Protein AF-A0A538P7Y3-F1 (afdb_monomer_lite)

Sequence (94 aa):
MARVTERRGACHYLGESQEVEVQKAERMVREQLTRRGWTEAELKHRTKSDRHKARIALRLRQQTTMTMEWISRRLHMGTANTLKNTLRLVESRD

Structure (mmCIF, N/CA/C/O backbone):
data_AF-A0A538P7Y3-F1
#
_entry.id   AF-A0A538P7Y3-F1
#
loop_
_atom_site.group_PDB
_atom_site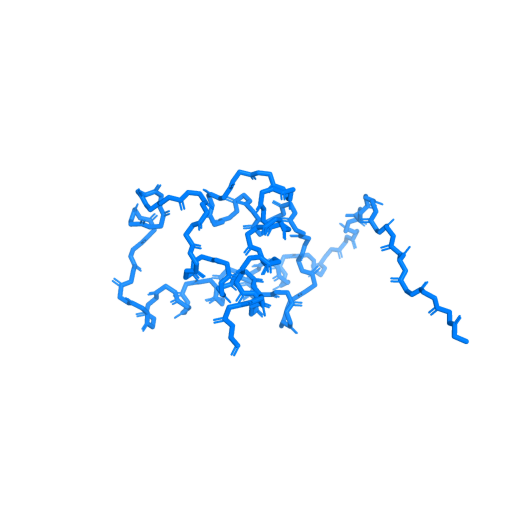.id
_atom_site.type_symbol
_atom_site.label_atom_id
_atom_site.label_alt_id
_atom_site.label_comp_id
_atom_site.label_asym_id
_atom_site.label_entity_id
_atom_site.label_seq_id
_atom_site.pdbx_PDB_ins_code
_atom_site.Cartn_x
_atom_site.Cartn_y
_atom_site.Cartn_z
_atom_site.occupancy
_atom_site.B_iso_or_equiv
_atom_site.auth_seq_id
_atom_site.auth_comp_id
_atom_site.auth_asym_id
_atom_site.auth_atom_id
_atom_site.pdbx_PDB_model_num
ATOM 1 N N . MET A 1 1 ? -0.953 -28.624 -20.717 1.00 35.16 1 MET A N 1
ATOM 2 C CA . MET A 1 1 ? -0.950 -27.827 -19.470 1.00 35.16 1 MET A CA 1
ATOM 3 C C . MET A 1 1 ? 0.462 -27.318 -19.218 1.00 35.16 1 MET A C 1
ATOM 5 O O . MET A 1 1 ? 1.326 -28.133 -18.933 1.00 35.16 1 MET A O 1
ATOM 9 N N . ALA A 1 2 ? 0.726 -26.018 -19.378 1.00 30.73 2 ALA A N 1
ATOM 10 C CA . ALA A 1 2 ? 2.058 -25.447 -19.163 1.00 30.73 2 ALA A CA 1
ATOM 11 C C . ALA A 1 2 ? 2.007 -24.426 -18.019 1.00 30.73 2 ALA A C 1
ATOM 13 O O . ALA A 1 2 ? 1.277 -23.439 -18.080 1.00 30.73 2 ALA A O 1
ATOM 14 N N . ARG A 1 3 ? 2.750 -24.721 -16.946 1.00 30.55 3 ARG A N 1
ATOM 15 C CA . ARG A 1 3 ? 2.908 -23.882 -15.753 1.00 30.55 3 ARG A CA 1
ATOM 16 C C . ARG A 1 3 ? 3.499 -22.527 -16.142 1.00 30.55 3 ARG A C 1
ATOM 18 O O . ARG A 1 3 ? 4.661 -22.442 -16.524 1.00 30.55 3 ARG A O 1
ATOM 25 N N . VAL A 1 4 ? 2.721 -21.468 -15.949 1.00 35.16 4 VAL A N 1
ATOM 26 C CA . VAL A 1 4 ? 3.211 -20.089 -15.958 1.00 35.16 4 VAL A CA 1
ATOM 27 C C . VAL A 1 4 ? 4.006 -19.869 -14.669 1.00 35.16 4 VAL A C 1
ATOM 29 O O . VAL A 1 4 ? 3.455 -19.677 -13.589 1.00 35.16 4 VAL A O 1
ATOM 32 N N . THR A 1 5 ? 5.330 -19.955 -14.742 1.00 36.84 5 THR A N 1
ATOM 33 C CA . THR A 1 5 ? 6.222 -19.431 -13.697 1.00 36.84 5 THR A CA 1
ATOM 34 C C . THR A 1 5 ? 7.345 -18.672 -14.374 1.00 36.84 5 THR A C 1
ATOM 36 O O . THR A 1 5 ? 8.485 -19.118 -14.450 1.00 36.84 5 THR A O 1
ATOM 39 N N . GLU A 1 6 ? 7.007 -17.490 -14.875 1.00 35.97 6 GLU A N 1
ATOM 40 C CA . GLU A 1 6 ? 8.011 -16.524 -15.285 1.00 35.97 6 GLU A CA 1
ATOM 41 C C . GLU A 1 6 ? 8.474 -15.787 -14.023 1.00 35.97 6 GLU A C 1
ATOM 43 O O . GLU A 1 6 ? 7.834 -14.859 -13.518 1.00 35.97 6 GLU A O 1
ATOM 48 N N . ARG A 1 7 ? 9.585 -16.257 -13.445 1.00 41.94 7 ARG A N 1
ATOM 49 C CA . ARG A 1 7 ? 10.357 -15.486 -12.467 1.00 41.94 7 ARG A CA 1
ATOM 50 C C . ARG A 1 7 ? 10.930 -14.268 -13.195 1.00 41.94 7 ARG A C 1
ATOM 52 O O . ARG A 1 7 ? 12.065 -14.299 -13.650 1.00 41.94 7 ARG A O 1
ATOM 59 N N . ARG A 1 8 ? 10.159 -13.180 -13.270 1.00 41.56 8 ARG A N 1
ATOM 60 C CA . ARG A 1 8 ? 10.657 -11.844 -13.637 1.00 41.56 8 ARG A CA 1
ATOM 61 C C . ARG A 1 8 ? 11.510 -11.290 -12.493 1.00 41.56 8 ARG A C 1
ATOM 63 O O . ARG A 1 8 ? 11.055 -10.483 -11.683 1.00 41.56 8 ARG A O 1
ATOM 70 N N . GLY A 1 9 ? 12.716 -11.833 -12.350 1.00 41.72 9 GLY A N 1
ATOM 71 C CA . GLY A 1 9 ? 13.793 -11.211 -11.591 1.00 41.72 9 GLY A CA 1
ATOM 72 C C . GLY A 1 9 ? 14.389 -10.084 -12.430 1.00 41.72 9 GLY A C 1
ATOM 73 O O . GLY A 1 9 ? 14.624 -10.279 -13.613 1.00 41.72 9 GLY A O 1
ATOM 74 N N . ALA A 1 10 ? 14.603 -8.921 -11.816 1.00 49.25 10 ALA A N 1
ATOM 75 C CA . ALA A 1 10 ? 15.268 -7.756 -12.407 1.00 49.25 10 ALA A CA 1
ATOM 76 C C . ALA A 1 10 ? 14.561 -7.115 -13.622 1.00 49.25 10 ALA A C 1
ATOM 78 O O . ALA A 1 10 ? 15.070 -7.118 -14.737 1.00 49.25 10 ALA A O 1
ATOM 79 N N . CYS A 1 11 ? 13.409 -6.471 -13.407 1.00 43.16 11 CYS A N 1
ATOM 80 C CA . CYS A 1 11 ? 12.902 -5.509 -14.391 1.00 43.16 11 CYS A CA 1
ATOM 81 C C . CYS A 1 11 ? 13.634 -4.174 -14.206 1.00 43.16 11 CYS A C 1
ATOM 83 O O . CYS A 1 11 ? 13.240 -3.343 -13.388 1.00 43.16 11 CYS A O 1
ATOM 85 N N . HIS A 1 12 ? 14.718 -4.009 -14.958 1.00 50.19 12 HIS A N 1
ATOM 86 C CA . HIS A 1 12 ? 15.322 -2.724 -15.286 1.00 50.19 12 HIS A CA 1
ATOM 87 C C . HIS A 1 12 ? 14.275 -1.916 -16.085 1.00 50.19 12 HIS A C 1
ATOM 89 O O . HIS A 1 12 ? 14.089 -2.152 -17.276 1.00 50.19 12 HIS A O 1
ATOM 95 N N . TYR A 1 13 ? 13.500 -1.052 -15.417 1.00 50.19 13 TYR A N 1
ATOM 96 C CA . TYR A 1 13 ? 12.527 -0.163 -16.070 1.00 50.19 13 TYR A CA 1
ATOM 97 C C . TYR A 1 13 ? 13.295 0.989 -16.730 1.00 50.19 13 TYR A C 1
ATOM 99 O O . TYR A 1 13 ? 13.745 1.902 -16.046 1.00 50.19 13 TYR A O 1
ATOM 107 N N . LEU A 1 14 ? 13.505 0.903 -18.044 1.00 42.09 14 LEU A N 1
ATOM 108 C CA . LEU A 1 14 ? 14.194 1.912 -18.852 1.00 42.09 14 LEU A CA 1
ATOM 109 C C . LEU A 1 14 ? 13.215 2.975 -19.368 1.00 42.09 14 LEU A C 1
ATOM 111 O O . LEU A 1 14 ? 12.269 2.634 -20.070 1.00 42.09 14 LEU A O 1
ATOM 115 N N . GLY A 1 15 ? 13.535 4.241 -19.076 1.00 48.38 15 GLY A N 1
ATOM 116 C CA . GLY A 1 15 ? 13.271 5.410 -19.926 1.00 48.38 15 GLY A CA 1
ATOM 117 C C . GLY A 1 15 ? 11.880 6.040 -19.831 1.00 48.38 15 GLY A C 1
ATOM 118 O O . GLY A 1 15 ? 10.906 5.411 -20.227 1.00 48.38 15 GLY A O 1
ATOM 119 N N . GLU A 1 16 ? 11.832 7.302 -19.371 1.00 49.50 16 GLU A N 1
ATOM 120 C CA . GLU A 1 16 ? 10.804 8.361 -19.559 1.00 49.50 16 GLU A CA 1
ATOM 121 C C . GLU A 1 16 ? 9.349 8.047 -19.116 1.00 49.50 16 GLU A C 1
ATOM 123 O O . GLU A 1 16 ? 8.693 8.843 -18.450 1.00 49.50 16 GLU A O 1
ATOM 128 N N . SER A 1 17 ? 8.831 6.851 -19.390 1.00 57.69 17 SER A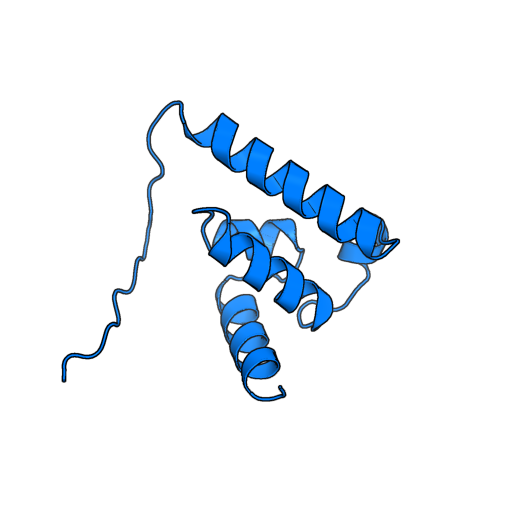 N 1
ATOM 129 C CA . SER A 1 17 ? 7.505 6.368 -18.973 1.00 57.69 17 SER A CA 1
ATOM 130 C C . SER A 1 17 ? 7.431 6.006 -17.481 1.00 57.69 17 SER A C 1
ATOM 132 O O . SER A 1 17 ? 6.341 5.820 -16.933 1.00 57.69 17 SER A O 1
ATOM 134 N N . GLN A 1 18 ? 8.582 5.911 -16.804 1.00 58.59 18 GLN A N 1
ATOM 135 C CA . GLN A 1 18 ? 8.677 5.540 -15.391 1.00 58.59 18 GLN A CA 1
ATOM 136 C C . GLN A 1 18 ? 8.013 6.576 -14.484 1.00 58.59 18 GLN A C 1
ATOM 138 O O . GLN A 1 18 ? 7.289 6.209 -13.560 1.00 58.59 18 GLN A O 1
ATOM 143 N N . GLU A 1 19 ? 8.231 7.862 -14.746 1.00 62.25 19 GLU A N 1
ATOM 144 C CA . GLU A 1 19 ? 7.686 8.931 -13.911 1.00 62.25 19 GLU A CA 1
ATOM 145 C C . GLU A 1 19 ? 6.160 8.957 -13.972 1.00 62.25 19 GLU A C 1
ATOM 147 O O . GLU A 1 19 ? 5.504 9.167 -12.954 1.00 62.25 19 GLU A O 1
ATOM 152 N N . VAL A 1 20 ? 5.577 8.668 -15.136 1.00 77.50 20 VAL A N 1
ATOM 153 C CA . VAL A 1 20 ? 4.120 8.629 -15.313 1.00 77.50 20 VAL A CA 1
ATOM 154 C C . VAL A 1 20 ? 3.513 7.423 -14.596 1.00 77.50 20 VAL A C 1
ATOM 156 O O . VAL A 1 20 ? 2.515 7.561 -13.883 1.00 77.50 20 VAL A O 1
ATOM 159 N N . GLU A 1 21 ? 4.116 6.237 -14.723 1.00 78.50 21 GLU A N 1
ATOM 160 C CA . GLU A 1 21 ? 3.610 5.043 -14.039 1.00 78.50 21 GLU A CA 1
ATOM 161 C C . GLU A 1 21 ? 3.795 5.107 -12.519 1.00 78.50 21 GLU A C 1
ATOM 163 O O . GLU A 1 21 ? 2.889 4.714 -11.779 1.00 78.50 21 GLU A O 1
ATOM 168 N N . VAL A 1 22 ? 4.925 5.633 -12.035 1.00 82.69 22 VAL A N 1
ATOM 169 C CA . VAL A 1 22 ? 5.159 5.832 -10.598 1.00 82.69 22 VAL A CA 1
ATOM 170 C C . VAL A 1 22 ? 4.163 6.847 -10.044 1.00 82.69 22 VAL A C 1
ATOM 172 O O . VAL A 1 22 ? 3.515 6.552 -9.043 1.00 82.69 22 VAL A O 1
ATOM 175 N N . GLN A 1 23 ? 3.948 7.984 -10.714 1.00 86.38 23 GLN A N 1
ATOM 176 C CA . GLN A 1 23 ? 2.949 8.972 -10.288 1.00 86.38 23 GLN A CA 1
ATOM 177 C C . GLN A 1 23 ? 1.531 8.391 -10.270 1.00 86.38 23 GLN A C 1
ATOM 179 O O . GLN A 1 23 ? 0.774 8.624 -9.325 1.00 86.38 23 GLN A O 1
ATOM 184 N N . LYS A 1 24 ? 1.170 7.581 -11.273 1.00 87.31 24 LYS A N 1
ATOM 185 C CA . LYS A 1 24 ? -0.116 6.872 -11.300 1.00 87.31 24 LYS A CA 1
ATOM 186 C C . LYS A 1 24 ? -0.245 5.902 -10.124 1.00 87.31 24 LYS A C 1
ATOM 188 O O . LYS A 1 24 ? -1.288 5.869 -9.468 1.00 87.31 24 LYS A O 1
ATOM 193 N N . ALA A 1 25 ? 0.803 5.133 -9.836 1.00 88.88 25 ALA A N 1
ATOM 194 C CA . ALA A 1 25 ? 0.819 4.199 -8.717 1.00 88.88 25 ALA A CA 1
ATOM 195 C C . ALA A 1 25 ? 0.740 4.923 -7.367 1.00 88.88 25 ALA A C 1
ATOM 197 O O . ALA A 1 25 ? -0.022 4.513 -6.492 1.00 88.88 25 ALA A O 1
ATOM 198 N N . GLU A 1 26 ? 1.464 6.027 -7.201 1.00 90.50 26 GLU A N 1
ATOM 199 C CA . GLU A 1 26 ? 1.408 6.859 -6.001 1.00 90.50 26 GLU A CA 1
ATOM 200 C C . GLU A 1 26 ? 0.032 7.487 -5.791 1.00 90.50 26 GLU A C 1
ATOM 202 O O . GLU A 1 26 ? -0.504 7.431 -4.681 1.00 90.50 26 GLU A O 1
ATOM 207 N N . ARG A 1 27 ? -0.576 8.031 -6.851 1.00 91.12 27 ARG A N 1
ATOM 208 C CA . ARG A 1 27 ? -1.948 8.547 -6.803 1.00 91.12 27 ARG A CA 1
ATOM 209 C C . ARG A 1 27 ? -2.911 7.458 -6.343 1.00 91.12 27 ARG A C 1
ATOM 211 O O . ARG A 1 27 ? -3.678 7.680 -5.411 1.00 91.12 27 ARG A O 1
ATOM 218 N N . MET A 1 28 ? -2.797 6.261 -6.912 1.00 91.00 28 MET A N 1
ATOM 219 C CA . MET A 1 28 ? -3.633 5.130 -6.529 1.00 91.00 28 MET A CA 1
ATOM 220 C C . MET A 1 28 ? -3.427 4.716 -5.071 1.00 91.00 28 MET A C 1
ATOM 222 O O . MET A 1 28 ? -4.409 4.447 -4.380 1.00 91.00 28 MET A O 1
ATOM 226 N N . VAL A 1 29 ? -2.181 4.682 -4.579 1.00 90.44 29 VAL A N 1
ATOM 227 C CA . VAL A 1 29 ? -1.890 4.430 -3.157 1.00 90.44 29 VAL A CA 1
ATOM 228 C C . VAL A 1 29 ? -2.631 5.448 -2.299 1.00 90.44 29 VAL A C 1
ATOM 230 O O . VAL A 1 29 ? -3.392 5.045 -1.423 1.00 90.44 29 VAL A O 1
ATOM 233 N N . ARG A 1 30 ? -2.470 6.747 -2.579 1.00 90.69 30 ARG A N 1
ATOM 234 C CA . ARG A 1 30 ? -3.128 7.822 -1.822 1.00 90.69 30 ARG A CA 1
ATOM 235 C C . ARG A 1 30 ? -4.645 7.675 -1.843 1.00 90.69 30 ARG A C 1
ATOM 237 O O . ARG A 1 30 ? -5.260 7.692 -0.787 1.00 90.69 30 ARG A O 1
ATOM 244 N N . GLU A 1 31 ? -5.245 7.416 -3.002 1.00 92.00 31 GLU A N 1
ATOM 245 C CA . GLU A 1 31 ? -6.689 7.182 -3.112 1.00 92.00 31 GLU A CA 1
ATOM 246 C C . GLU A 1 31 ? -7.150 5.970 -2.293 1.00 92.00 31 GLU A C 1
ATOM 248 O O . GLU A 1 31 ? -8.196 6.020 -1.646 1.00 92.00 31 GLU A O 1
ATOM 253 N N . GLN A 1 32 ? -6.388 4.871 -2.287 1.00 91.69 32 GLN A N 1
ATOM 254 C CA . GLN A 1 32 ? -6.718 3.707 -1.462 1.00 91.69 32 GLN A CA 1
ATOM 255 C C . GLN A 1 32 ? -6.575 3.991 0.036 1.00 91.69 32 GLN A C 1
ATOM 257 O O . GLN A 1 32 ? -7.360 3.450 0.815 1.00 91.69 32 GLN A O 1
ATOM 262 N N . LEU A 1 33 ? -5.601 4.811 0.437 1.00 90.38 33 LEU A N 1
ATOM 263 C CA . LEU A 1 33 ? -5.443 5.254 1.820 1.00 90.38 33 LEU A CA 1
ATOM 264 C C . LEU A 1 33 ? -6.619 6.144 2.234 1.00 90.38 33 LEU A C 1
ATOM 266 O O . LEU A 1 33 ? -7.301 5.823 3.204 1.00 90.38 33 LEU A O 1
ATOM 270 N N . THR A 1 34 ? -6.950 7.168 1.442 1.00 91.00 34 THR A N 1
ATOM 271 C CA . THR A 1 34 ? -8.087 8.068 1.691 1.00 91.00 34 THR A CA 1
ATOM 272 C C . THR A 1 34 ? -9.410 7.312 1.774 1.00 91.00 34 THR A C 1
ATOM 274 O O . THR A 1 34 ? -10.168 7.516 2.716 1.00 91.00 34 THR A O 1
ATOM 277 N N . ARG A 1 35 ? -9.675 6.369 0.857 1.00 89.62 35 ARG A N 1
ATOM 278 C CA . ARG A 1 35 ? -10.888 5.525 0.895 1.00 89.62 35 ARG A CA 1
ATOM 279 C C . ARG A 1 35 ? -11.015 4.692 2.170 1.00 89.62 35 ARG A C 1
ATOM 281 O O . ARG A 1 35 ? -12.111 4.258 2.503 1.00 89.62 35 ARG A O 1
ATOM 288 N N . ARG A 1 36 ? -9.900 4.414 2.847 1.00 87.44 36 ARG A N 1
ATOM 289 C CA . ARG A 1 36 ? -9.853 3.659 4.106 1.00 87.44 36 ARG A CA 1
ATOM 290 C C . ARG A 1 36 ? -9.748 4.565 5.334 1.00 87.44 36 ARG A C 1
ATOM 292 O O . ARG A 1 36 ? -9.712 4.037 6.439 1.00 87.44 36 ARG A O 1
ATOM 299 N N . GLY A 1 37 ? -9.677 5.885 5.145 1.00 90.06 37 GLY A N 1
ATOM 300 C CA . GLY A 1 37 ? -9.414 6.849 6.212 1.00 90.06 37 GLY A CA 1
ATOM 301 C C . GLY A 1 37 ? -8.004 6.741 6.791 1.00 90.06 37 GLY A C 1
ATOM 302 O O . GLY A 1 37 ? -7.807 7.091 7.943 1.00 90.06 37 GLY A O 1
ATOM 303 N N . TRP A 1 38 ? -7.043 6.206 6.031 1.00 91.69 38 TRP A N 1
ATOM 304 C CA . TRP A 1 38 ? -5.684 5.983 6.514 1.00 91.69 38 TRP A CA 1
ATOM 305 C C . TRP A 1 38 ? -4.754 7.127 6.148 1.00 91.69 38 TRP A C 1
ATOM 307 O O . TRP A 1 38 ? -4.726 7.592 5.007 1.00 91.69 38 TRP A O 1
ATOM 317 N N . THR A 1 39 ? -3.905 7.490 7.097 1.00 89.94 39 THR A N 1
ATOM 318 C CA . THR A 1 39 ? -2.755 8.364 6.861 1.00 89.94 39 THR A CA 1
ATOM 319 C C . THR A 1 39 ? -1.501 7.566 6.487 1.00 89.94 39 THR A C 1
ATOM 321 O O . THR A 1 39 ? -1.399 6.357 6.715 1.00 89.94 39 THR A O 1
ATOM 324 N N . GLU A 1 40 ? -0.488 8.240 5.935 1.00 87.00 40 GLU A N 1
ATOM 325 C CA . GLU A 1 40 ? 0.817 7.602 5.699 1.00 87.00 40 GLU A CA 1
ATOM 326 C C . GLU A 1 40 ? 1.499 7.170 7.007 1.00 87.00 40 GLU A C 1
ATOM 328 O O . GLU A 1 40 ? 2.223 6.172 7.031 1.00 87.00 40 GLU A O 1
ATOM 333 N N . ALA A 1 41 ? 1.241 7.882 8.107 1.00 87.88 41 ALA A N 1
ATOM 334 C CA . ALA A 1 41 ? 1.712 7.501 9.432 1.00 87.88 41 ALA A CA 1
ATOM 335 C C . ALA A 1 41 ? 1.056 6.192 9.888 1.00 87.88 41 ALA A C 1
ATOM 337 O O . ALA A 1 41 ? 1.753 5.254 10.270 1.00 87.88 41 ALA A O 1
ATOM 338 N N . GLU A 1 42 ? -0.266 6.069 9.764 1.00 87.25 42 GLU A N 1
ATOM 339 C CA . GLU A 1 42 ? -0.966 4.818 10.075 1.00 87.25 42 GLU A CA 1
ATOM 340 C C . GLU A 1 42 ? -0.490 3.660 9.203 1.00 87.25 42 GLU A C 1
ATOM 342 O O . GLU A 1 42 ? -0.299 2.546 9.694 1.00 87.25 42 GLU A O 1
ATOM 347 N N . LEU A 1 43 ? -0.217 3.914 7.920 1.00 87.38 43 LEU A N 1
ATOM 348 C CA . LEU A 1 43 ? 0.373 2.908 7.046 1.00 87.38 43 LEU A CA 1
ATOM 349 C C . LEU A 1 43 ? 1.719 2.409 7.596 1.00 87.38 43 LEU A C 1
ATOM 351 O O . LEU A 1 43 ? 1.977 1.207 7.545 1.00 87.38 43 LEU A O 1
ATOM 355 N N . LYS A 1 44 ? 2.558 3.281 8.162 1.00 86.38 44 LYS A N 1
ATOM 356 C CA . LYS A 1 44 ? 3.822 2.890 8.813 1.00 86.38 44 LYS A CA 1
ATOM 357 C C . LYS A 1 44 ? 3.608 2.158 10.139 1.00 86.38 44 LYS A C 1
ATOM 359 O O . LYS A 1 44 ? 4.306 1.180 10.391 1.00 86.38 44 LYS A O 1
ATOM 364 N N . HIS A 1 45 ? 2.647 2.590 10.954 1.00 87.69 45 HIS A N 1
ATOM 365 C CA . HIS A 1 45 ? 2.355 1.982 12.257 1.00 87.69 45 HIS A CA 1
ATOM 366 C C . HIS A 1 45 ? 1.725 0.589 12.148 1.00 87.69 45 HIS A C 1
ATOM 368 O O . HIS A 1 45 ? 1.933 -0.260 13.014 1.00 87.69 45 HIS A O 1
ATOM 374 N N . ARG A 1 46 ? 0.967 0.321 11.080 1.00 85.62 46 ARG A N 1
ATOM 375 C CA . ARG A 1 46 ? 0.351 -0.992 10.864 1.00 85.62 46 ARG A CA 1
ATOM 376 C C . ARG A 1 46 ? 1.386 -2.077 10.588 1.00 85.62 46 ARG A C 1
ATOM 378 O O . ARG A 1 46 ? 2.426 -1.846 9.970 1.00 85.62 46 ARG A O 1
ATOM 385 N N . THR A 1 47 ? 1.035 -3.309 10.949 1.00 85.81 47 THR A N 1
ATOM 386 C CA . THR A 1 47 ? 1.907 -4.476 10.782 1.00 85.81 47 THR A CA 1
ATOM 387 C C . THR A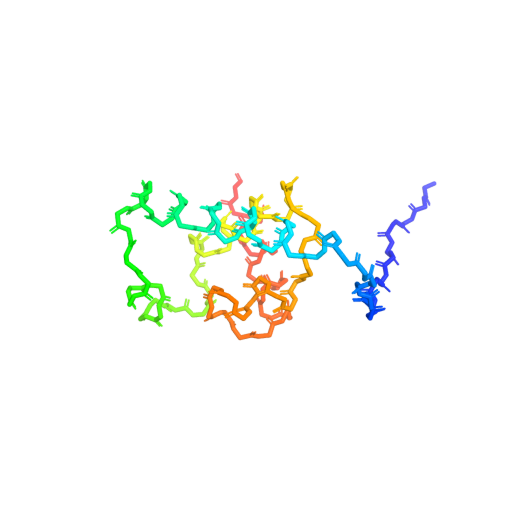 1 47 ? 2.327 -4.686 9.323 1.00 85.81 47 THR A C 1
ATOM 389 O O . THR A 1 47 ? 1.635 -4.308 8.372 1.00 85.81 47 THR A O 1
ATOM 392 N N . LYS A 1 48 ? 3.504 -5.289 9.131 1.00 81.50 48 LYS A N 1
ATOM 393 C CA . LYS A 1 48 ? 4.069 -5.570 7.798 1.00 81.50 48 LYS A CA 1
ATOM 394 C C . LYS A 1 48 ? 3.211 -6.559 6.996 1.00 81.50 48 LYS A C 1
ATOM 396 O O . LYS A 1 48 ? 3.154 -6.458 5.777 1.00 81.50 48 LYS A O 1
ATOM 401 N N . SER A 1 49 ? 2.516 -7.459 7.692 1.00 81.06 49 SER A N 1
ATOM 402 C CA . SER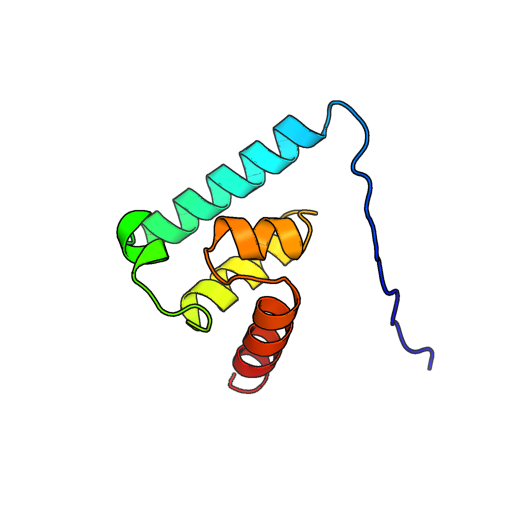 A 1 49 ? 1.638 -8.495 7.124 1.00 81.06 49 SER A CA 1
ATOM 403 C C . SER A 1 49 ? 0.153 -8.133 7.218 1.00 81.06 49 SER A C 1
ATOM 405 O O . SER A 1 49 ? -0.713 -9.008 7.228 1.00 81.06 49 SER A O 1
ATOM 407 N N . ASP A 1 50 ? -0.159 -6.844 7.349 1.00 87.06 50 ASP A N 1
ATOM 408 C CA . ASP A 1 50 ? -1.537 -6.390 7.439 1.00 87.06 50 ASP A CA 1
ATOM 409 C C . ASP A 1 50 ? -2.316 -6.736 6.156 1.00 87.06 50 ASP A C 1
ATOM 411 O O . ASP A 1 50 ? -1.895 -6.441 5.032 1.00 87.06 50 ASP A O 1
ATOM 415 N N . ARG A 1 51 ? -3.486 -7.362 6.315 1.00 85.19 51 ARG A N 1
ATOM 416 C CA . ARG A 1 51 ? -4.289 -7.828 5.175 1.00 85.19 51 ARG A CA 1
ATOM 417 C C . ARG A 1 51 ? -4.823 -6.693 4.316 1.00 85.19 51 ARG A C 1
ATOM 419 O O . ARG A 1 51 ? -4.970 -6.857 3.109 1.00 85.19 51 ARG A O 1
ATOM 426 N N . HIS A 1 52 ? -5.120 -5.540 4.905 1.00 87.12 52 HIS A N 1
ATOM 427 C CA . HIS A 1 52 ? -5.582 -4.395 4.134 1.00 87.12 52 HIS A CA 1
ATOM 428 C C . HIS A 1 52 ? -4.439 -3.814 3.296 1.00 87.12 52 HIS A C 1
ATOM 430 O O . HIS A 1 52 ? -4.683 -3.477 2.139 1.00 87.12 52 HIS A O 1
ATOM 436 N N . LYS A 1 53 ? -3.192 -3.801 3.798 1.00 89.31 53 LYS A N 1
ATOM 437 C CA . LYS A 1 53 ? -2.013 -3.482 2.966 1.00 89.31 53 LYS A CA 1
ATOM 438 C C . LYS A 1 53 ? -1.872 -4.451 1.794 1.00 89.31 53 LYS A C 1
ATOM 440 O O . LYS A 1 53 ? -1.686 -4.014 0.663 1.00 89.31 53 LYS A O 1
ATOM 445 N N . ALA A 1 54 ? -2.039 -5.750 2.034 1.00 89.25 54 ALA A N 1
ATOM 446 C CA . ALA A 1 54 ? -1.991 -6.749 0.968 1.00 89.25 54 ALA A CA 1
ATOM 447 C C . ALA A 1 54 ? -3.110 -6.566 -0.075 1.00 89.25 54 ALA A C 1
ATOM 449 O O . ALA A 1 54 ? -2.850 -6.686 -1.268 1.00 89.25 54 ALA A O 1
ATOM 450 N N . ARG A 1 55 ? -4.325 -6.171 0.330 1.00 89.00 55 ARG A N 1
ATOM 451 C CA . ARG A 1 55 ? -5.399 -5.808 -0.618 1.00 89.00 55 ARG A CA 1
ATOM 452 C C . ARG A 1 55 ? -5.042 -4.584 -1.468 1.00 89.00 55 ARG A C 1
ATOM 454 O O . ARG A 1 55 ? -5.350 -4.560 -2.657 1.00 89.00 55 ARG A O 1
ATOM 461 N N . ILE A 1 56 ? -4.388 -3.575 -0.884 1.00 90.56 56 ILE A N 1
ATOM 462 C CA . ILE A 1 56 ? -3.885 -2.411 -1.636 1.00 90.56 56 ILE A CA 1
ATOM 463 C C . ILE A 1 56 ? -2.817 -2.862 -2.637 1.00 90.56 56 ILE A C 1
ATOM 465 O O . ILE A 1 56 ? -2.880 -2.496 -3.807 1.00 90.56 56 ILE A O 1
ATOM 469 N N . ALA A 1 57 ? -1.881 -3.706 -2.201 1.00 90.75 57 ALA A N 1
ATOM 470 C CA . ALA A 1 57 ? -0.835 -4.253 -3.054 1.00 90.75 57 ALA A CA 1
ATOM 471 C C . ALA A 1 57 ? -1.392 -5.065 -4.232 1.00 90.75 57 ALA A C 1
ATOM 473 O O . ALA A 1 57 ? -0.915 -4.918 -5.356 1.00 90.75 57 ALA A O 1
ATOM 474 N N . LEU A 1 58 ? -2.420 -5.884 -3.991 1.00 88.50 58 LEU A N 1
ATOM 475 C CA . LEU A 1 58 ? -3.100 -6.656 -5.029 1.00 88.50 58 LEU A CA 1
ATOM 476 C C . LEU A 1 58 ? -3.740 -5.733 -6.073 1.00 88.50 58 LEU A C 1
ATOM 478 O O . LEU A 1 58 ? -3.546 -5.922 -7.271 1.00 88.50 58 LEU A O 1
ATOM 482 N N . ARG A 1 59 ? -4.443 -4.687 -5.624 1.00 88.50 59 ARG A N 1
ATOM 483 C CA . ARG A 1 59 ? -5.054 -3.704 -6.526 1.00 88.50 59 ARG A CA 1
ATOM 484 C C . ARG A 1 59 ? -4.007 -2.939 -7.339 1.00 88.50 59 ARG A C 1
ATOM 486 O O . ARG A 1 59 ? -4.200 -2.759 -8.537 1.00 88.50 59 ARG A O 1
ATOM 493 N N . LEU A 1 60 ? -2.890 -2.551 -6.722 1.00 89.19 60 LEU A N 1
ATOM 494 C CA . LEU A 1 60 ? -1.772 -1.924 -7.434 1.00 89.19 60 LEU A CA 1
ATOM 495 C C . LEU A 1 60 ? -1.195 -2.857 -8.496 1.00 89.19 60 LEU A C 1
ATOM 497 O O . LEU A 1 60 ? -0.953 -2.413 -9.608 1.00 89.19 60 LEU A O 1
ATOM 501 N N . ARG A 1 61 ? -1.032 -4.151 -8.202 1.00 87.44 61 ARG A N 1
ATOM 502 C CA . ARG A 1 61 ? -0.551 -5.133 -9.186 1.00 87.44 61 ARG A CA 1
ATOM 503 C C . ARG A 1 61 ? -1.489 -5.336 -10.373 1.00 87.44 61 ARG A C 1
ATOM 505 O O . ARG A 1 61 ? -1.006 -5.642 -11.453 1.00 87.44 61 ARG A O 1
ATOM 512 N N . GLN A 1 62 ? -2.797 -5.185 -10.179 1.00 85.38 62 GLN A N 1
ATOM 513 C CA . GLN A 1 62 ? -3.774 -5.317 -11.265 1.00 85.38 62 GLN A CA 1
ATOM 514 C C . GLN A 1 62 ? -3.854 -4.065 -12.145 1.00 85.38 62 GLN A C 1
ATOM 516 O O . GLN A 1 62 ? -4.192 -4.171 -13.318 1.00 85.38 62 GLN A O 1
ATOM 521 N N . GLN A 1 63 ? -3.566 -2.883 -11.594 1.00 85.25 63 GLN A N 1
ATOM 522 C CA . GLN A 1 63 ? -3.756 -1.613 -12.307 1.00 85.25 63 GLN A CA 1
ATOM 523 C C . GLN A 1 63 ? -2.462 -0.874 -12.670 1.00 85.25 63 GLN A C 1
ATOM 525 O O . GLN A 1 63 ? -2.508 0.147 -13.363 1.00 85.25 63 GLN A O 1
ATOM 530 N N . THR A 1 64 ? -1.316 -1.354 -12.190 1.00 82.56 64 THR A N 1
ATOM 531 C CA . THR A 1 64 ? 0.007 -0.771 -12.436 1.00 82.56 64 THR A CA 1
ATOM 532 C C . THR A 1 64 ? 1.001 -1.877 -12.742 1.00 82.56 64 THR A C 1
ATOM 534 O O . THR A 1 64 ? 0.889 -2.989 -12.218 1.00 82.56 64 THR A O 1
ATOM 537 N N . THR A 1 65 ? 2.018 -1.568 -13.540 1.00 82.06 65 THR A N 1
ATOM 538 C CA . THR A 1 65 ? 3.081 -2.534 -13.832 1.00 82.06 65 THR A CA 1
ATOM 539 C C . THR A 1 65 ? 4.173 -2.553 -12.745 1.00 82.06 65 THR A C 1
ATOM 541 O O . THR A 1 65 ? 5.128 -3.327 -12.827 1.00 82.06 65 THR A O 1
ATOM 544 N N . MET A 1 66 ? 4.007 -1.764 -11.670 1.00 84.12 66 MET A N 1
ATOM 545 C CA . MET A 1 66 ? 4.980 -1.607 -10.584 1.00 84.12 66 MET A CA 1
ATOM 546 C C . MET A 1 66 ? 5.466 -2.939 -10.030 1.00 84.12 66 MET A C 1
ATOM 548 O O . MET A 1 66 ? 4.684 -3.859 -9.773 1.00 84.12 66 MET A O 1
ATOM 552 N N . THR A 1 67 ? 6.772 -3.024 -9.782 1.00 85.25 67 THR A N 1
ATOM 553 C CA . THR A 1 67 ? 7.402 -4.230 -9.247 1.00 85.25 67 THR A CA 1
ATOM 554 C C . THR A 1 67 ? 6.951 -4.518 -7.814 1.00 85.25 67 THR A C 1
ATOM 556 O O . THR A 1 67 ? 6.570 -3.637 -7.045 1.00 85.25 67 THR A O 1
ATOM 559 N N . MET A 1 68 ? 7.032 -5.788 -7.418 1.00 86.12 68 MET A N 1
ATOM 560 C CA . MET A 1 68 ? 6.722 -6.209 -6.049 1.00 86.12 68 MET A CA 1
ATOM 561 C C . MET A 1 68 ? 7.627 -5.541 -5.013 1.00 86.12 68 MET A C 1
ATOM 563 O O . MET A 1 68 ? 7.161 -5.245 -3.920 1.00 86.12 68 MET A O 1
ATOM 567 N N . GLU A 1 69 ? 8.888 -5.296 -5.373 1.00 86.06 69 GLU A N 1
ATOM 568 C CA . GLU A 1 69 ? 9.849 -4.567 -4.542 1.00 86.06 69 GLU A CA 1
ATOM 569 C C . GLU A 1 69 ? 9.425 -3.110 -4.339 1.00 86.06 69 GLU A C 1
ATOM 571 O O . GLU A 1 69 ? 9.484 -2.602 -3.221 1.00 86.06 69 GLU A O 1
ATOM 576 N N . TRP A 1 70 ? 8.942 -2.441 -5.392 1.00 89.50 70 TRP A N 1
ATOM 577 C CA . TRP A 1 70 ? 8.421 -1.081 -5.264 1.00 89.50 70 TRP A CA 1
ATOM 578 C C . TRP A 1 70 ? 7.203 -1.046 -4.336 1.00 89.50 70 TRP A C 1
ATOM 580 O O . TRP A 1 70 ? 7.164 -0.270 -3.383 1.00 89.50 70 TRP A O 1
ATOM 590 N N . ILE A 1 71 ? 6.242 -1.949 -4.552 1.00 89.56 71 ILE A N 1
ATOM 591 C CA . ILE A 1 71 ? 5.007 -2.007 -3.760 1.00 89.56 71 ILE A CA 1
ATOM 592 C C . ILE A 1 71 ? 5.308 -2.338 -2.292 1.00 89.56 71 ILE A C 1
ATOM 594 O O . ILE A 1 71 ? 4.753 -1.703 -1.393 1.00 89.56 71 ILE A O 1
ATOM 598 N N . SER A 1 72 ? 6.199 -3.299 -2.020 1.00 89.62 72 SER A N 1
ATOM 599 C CA . SER A 1 72 ? 6.533 -3.687 -0.646 1.00 89.62 72 SER A CA 1
ATOM 600 C C . SER A 1 72 ? 7.225 -2.558 0.116 1.00 89.62 72 SER A C 1
ATOM 602 O O . SER A 1 72 ? 6.926 -2.351 1.295 1.00 89.62 72 SER A O 1
ATOM 604 N N . ARG A 1 73 ? 8.099 -1.794 -0.553 1.00 89.50 73 ARG A N 1
ATOM 605 C CA . ARG A 1 73 ? 8.741 -0.606 0.024 1.00 89.50 73 ARG A CA 1
ATOM 606 C C . ARG A 1 73 ? 7.729 0.510 0.256 1.00 89.50 73 ARG A C 1
ATOM 608 O O . ARG A 1 73 ? 7.667 1.031 1.367 1.00 89.50 73 ARG A O 1
ATOM 615 N N . ARG A 1 74 ? 6.884 0.817 -0.735 1.00 90.06 74 ARG A N 1
ATOM 616 C CA . ARG A 1 74 ? 5.892 1.902 -0.645 1.00 90.06 74 ARG A CA 1
ATOM 617 C C . ARG A 1 74 ? 4.846 1.669 0.444 1.00 90.06 74 ARG A C 1
ATOM 619 O O . ARG A 1 74 ? 4.421 2.623 1.088 1.00 90.06 74 ARG A O 1
ATOM 626 N N . LEU A 1 75 ? 4.450 0.413 0.662 1.00 89.44 75 LEU A N 1
ATOM 627 C CA . LEU A 1 75 ? 3.478 0.019 1.688 1.00 89.44 75 LEU A CA 1
ATOM 628 C C . LEU A 1 75 ? 4.112 -0.349 3.041 1.00 89.44 75 LEU A C 1
ATOM 630 O O . LEU A 1 75 ? 3.411 -0.825 3.938 1.00 89.44 75 LEU A O 1
ATOM 634 N N . HIS A 1 76 ? 5.425 -0.156 3.206 1.00 89.00 76 HIS A N 1
ATOM 635 C CA . HIS A 1 76 ? 6.162 -0.519 4.421 1.00 89.00 76 HIS A CA 1
ATOM 636 C C . HIS A 1 76 ? 5.963 -1.991 4.843 1.00 89.00 76 HIS A C 1
ATOM 638 O O . HIS A 1 76 ? 5.889 -2.316 6.027 1.00 89.00 76 HIS A O 1
ATOM 644 N N . MET A 1 77 ? 5.862 -2.901 3.869 1.00 85.81 77 MET A N 1
ATOM 645 C CA . MET A 1 77 ? 5.721 -4.349 4.096 1.00 85.81 77 MET A CA 1
ATOM 646 C C . MET A 1 77 ? 7.079 -5.066 4.183 1.00 85.81 77 MET A C 1
ATOM 648 O O . MET A 1 77 ? 7.144 -6.253 4.498 1.00 85.81 77 MET A O 1
ATOM 652 N N . GLY A 1 78 ? 8.177 -4.347 3.936 1.00 86.75 78 GLY A N 1
ATOM 653 C CA . GLY A 1 78 ? 9.528 -4.898 3.907 1.00 86.75 78 GLY A CA 1
ATOM 654 C C . GLY A 1 78 ? 9.883 -5.397 2.509 1.00 86.75 78 GLY A C 1
ATOM 655 O O . GLY A 1 78 ? 9.916 -4.612 1.561 1.00 86.75 78 GLY A O 1
ATOM 656 N N . THR A 1 79 ? 10.158 -6.692 2.376 1.00 86.94 79 THR A N 1
ATOM 657 C CA . THR A 1 79 ? 10.639 -7.297 1.125 1.00 86.94 79 THR A CA 1
ATOM 658 C C . THR A 1 79 ? 9.493 -7.770 0.229 1.00 86.94 79 THR A C 1
ATOM 660 O O . THR A 1 79 ? 8.389 -8.068 0.704 1.00 86.94 79 THR A O 1
ATOM 663 N N . ALA A 1 80 ? 9.762 -7.930 -1.071 1.00 86.00 80 ALA A N 1
ATOM 664 C CA . ALA A 1 80 ? 8.818 -8.553 -1.999 1.00 86.00 80 ALA A CA 1
ATOM 665 C C . ALA A 1 80 ? 8.368 -9.951 -1.546 1.00 86.00 80 ALA A C 1
ATOM 667 O O . ALA A 1 80 ? 7.253 -10.370 -1.856 1.00 86.00 80 ALA A O 1
ATOM 668 N N . ASN A 1 81 ? 9.216 -10.682 -0.816 1.00 87.50 81 ASN A N 1
ATOM 669 C CA . ASN A 1 81 ? 8.893 -12.020 -0.328 1.00 87.50 81 ASN A CA 1
ATOM 670 C C . ASN A 1 81 ? 7.817 -11.984 0.766 1.00 87.50 81 ASN A C 1
ATOM 672 O O . ASN A 1 81 ? 6.874 -12.773 0.722 1.00 87.50 81 ASN A O 1
ATOM 676 N N . THR A 1 82 ? 7.901 -11.021 1.691 1.00 85.75 82 THR A N 1
ATOM 677 C CA . THR A 1 82 ? 6.851 -10.782 2.693 1.00 85.75 82 THR A CA 1
ATOM 678 C C . THR A 1 82 ? 5.531 -10.433 2.020 1.00 85.75 82 THR A C 1
ATOM 680 O O . THR A 1 82 ? 4.485 -10.966 2.393 1.00 85.75 82 THR A O 1
ATOM 683 N N . LEU A 1 83 ? 5.576 -9.591 0.984 1.00 86.50 83 LEU A N 1
ATOM 684 C CA . LEU A 1 83 ? 4.396 -9.243 0.202 1.00 86.50 83 LEU A CA 1
ATOM 685 C C . LEU A 1 83 ? 3.781 -10.481 -0.474 1.00 86.50 83 LEU A C 1
ATOM 687 O O . LEU A 1 83 ? 2.590 -10.719 -0.305 1.00 86.50 83 LEU A O 1
ATOM 691 N N . LYS A 1 84 ? 4.576 -11.307 -1.167 1.00 87.69 84 LYS A N 1
ATOM 692 C CA . LYS A 1 84 ? 4.109 -12.566 -1.785 1.00 87.69 84 LYS A CA 1
ATOM 693 C C . LYS A 1 84 ? 3.459 -13.505 -0.771 1.00 87.69 84 LYS A C 1
ATOM 695 O O . LYS A 1 84 ? 2.376 -14.022 -1.028 1.00 87.69 84 LYS A O 1
ATOM 700 N N . ASN A 1 85 ? 4.101 -13.704 0.380 1.00 88.69 85 ASN A N 1
ATOM 701 C CA . ASN A 1 85 ? 3.564 -14.563 1.430 1.00 88.69 85 ASN A CA 1
ATOM 702 C C . ASN A 1 85 ? 2.236 -14.014 1.974 1.00 88.69 85 ASN A C 1
ATOM 704 O O . ASN A 1 85 ? 1.275 -14.757 2.136 1.00 88.69 85 ASN A O 1
ATOM 708 N N . THR A 1 86 ? 2.156 -12.700 2.196 1.00 88.06 86 THR A N 1
ATOM 709 C CA . THR A 1 86 ? 0.932 -12.057 2.694 1.00 88.06 86 THR A CA 1
ATOM 710 C C . THR A 1 86 ? -0.197 -12.113 1.664 1.00 88.06 86 THR A C 1
ATOM 712 O O . THR A 1 86 ? -1.332 -12.373 2.044 1.00 88.06 86 THR A O 1
ATOM 715 N N . LEU A 1 87 ? 0.098 -11.924 0.372 1.00 87.12 87 LEU A N 1
ATOM 716 C CA . LEU A 1 87 ? -0.886 -12.059 -0.708 1.00 87.12 87 LEU A CA 1
ATOM 717 C C . LEU A 1 87 ? -1.478 -13.467 -0.738 1.00 87.12 87 LEU A C 1
ATOM 719 O O . LEU A 1 87 ? -2.690 -13.600 -0.612 1.00 87.12 87 LEU A O 1
ATOM 723 N N . ARG A 1 88 ? -0.627 -14.502 -0.724 1.00 85.81 88 ARG A N 1
ATOM 724 C CA . ARG A 1 88 ? -1.072 -15.901 -0.657 1.00 85.81 88 ARG A CA 1
ATOM 725 C C . ARG A 1 88 ? -2.018 -16.150 0.523 1.00 85.81 88 ARG A C 1
ATOM 727 O O . ARG A 1 88 ? -3.023 -16.840 0.377 1.00 85.81 88 ARG A O 1
ATOM 734 N N . LEU A 1 89 ? -1.708 -15.587 1.694 1.00 83.88 89 LEU A N 1
ATOM 735 C CA . LEU A 1 89 ? -2.530 -15.730 2.902 1.00 83.88 89 LEU A CA 1
ATOM 736 C C . LEU A 1 89 ? -3.865 -14.977 2.827 1.00 83.88 89 LEU A C 1
ATOM 738 O O . LEU A 1 89 ? -4.815 -15.375 3.498 1.00 83.88 89 LEU A O 1
ATOM 742 N N . VAL A 1 90 ? -3.932 -13.879 2.073 1.00 83.44 90 VAL A N 1
ATOM 743 C CA . VAL A 1 90 ? -5.170 -13.116 1.862 1.00 83.44 90 VAL A CA 1
ATOM 744 C C . VAL A 1 90 ? -6.045 -13.777 0.803 1.00 83.44 90 VAL A C 1
ATOM 746 O O . VAL A 1 90 ? -7.245 -13.860 1.018 1.00 83.44 90 VAL A O 1
ATOM 749 N N . GLU A 1 91 ? -5.453 -14.289 -0.276 1.00 77.50 91 GLU A N 1
ATOM 750 C CA . GLU A 1 91 ? -6.157 -14.999 -1.355 1.00 77.50 91 GLU A CA 1
ATOM 751 C C . GLU A 1 91 ? -6.724 -16.354 -0.906 1.00 77.50 91 GLU A C 1
ATOM 753 O O . 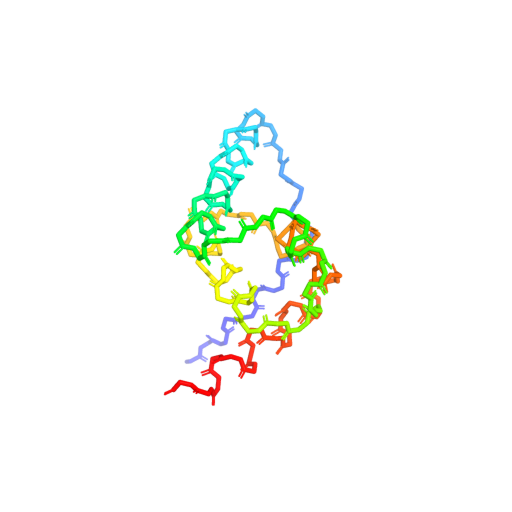GLU A 1 91 ? -7.722 -16.801 -1.444 1.00 77.50 91 GLU A O 1
ATOM 758 N N . SER A 1 92 ? -6.125 -17.004 0.099 1.00 74.06 92 SER A N 1
ATOM 759 C CA . SER A 1 92 ? -6.611 -18.298 0.622 1.00 74.06 92 SER A CA 1
ATOM 760 C C . SER A 1 92 ? -7.746 -18.172 1.654 1.00 74.06 92 SER A C 1
ATOM 762 O O . SER A 1 92 ? -8.135 -19.169 2.255 1.00 74.06 92 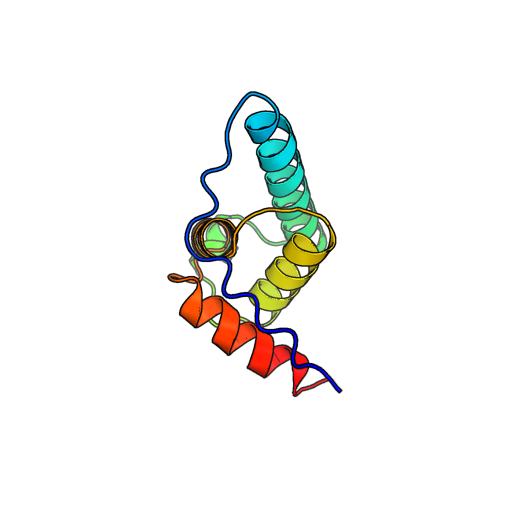SER A O 1
ATOM 764 N N . ARG A 1 93 ? -8.182 -16.950 1.978 1.00 60.34 93 ARG A N 1
ATOM 765 C CA . ARG A 1 93 ? -9.115 -16.641 3.081 1.00 60.34 93 ARG A CA 1
ATOM 766 C C . ARG A 1 93 ? -10.387 -15.924 2.610 1.00 60.34 93 ARG A C 1
ATOM 768 O O . ARG A 1 93 ? -11.129 -15.440 3.466 1.00 60.34 93 ARG A O 1
ATOM 775 N N . ASP A 1 94 ? -10.574 -15.835 1.300 1.00 51.38 94 ASP A N 1
ATOM 776 C CA . ASP A 1 94 ? -11.789 -15.393 0.609 1.00 51.38 94 ASP A CA 1
ATOM 777 C C . ASP A 1 94 ? -12.477 -16.634 0.023 1.00 51.38 94 ASP A C 1
ATOM 779 O O . ASP A 1 94 ? -13.718 -16.719 0.130 1.00 51.38 94 ASP A O 1
#

Radius of gyration: 13.86 Å; chains: 1; bounding box: 27×37×32 Å

Secondary structure (DSSP, 8-state):
--------------SSHHHHHHHHHHHHHHHHHHHTT--HHHHHHS-TT-HHHHHHHHHHHHH----HHHHHHHTT--SHHHHHHHHHHHHTT-

Foldseek 3Di:
DDDPDDPPDDDPPDDDCVVVLVVVLVVLLVVLCVVVVHDPVNLQVDALLDLSLLVSVVVSVVVGVDDLQRSSVSSVNPGSVSSVVSNVVNVVPD

pLDDT: mean 77.72, std 18.17, range [30.55, 92.0]